Protein AF-A0A6M3JLT4-F1 (afdb_monomer)

Secondary structure (DSSP, 8-state):
---SSSS-TT-EEE-TTS-EEEEEEE-TTSEEEEEETTS-EEEEEGGG-EE--------

Sequence (59 aa):
MKSPYRFRIGQRIRTPNNTTGVIVTYEADGRVRVVLATGEVKRFLEGMIEPERTEHNED

Nearest PDB structures (foldseek):
  3qii-assembly1_A-2  TM=8.817E-01  e=1.390E-02  Homo sapiens
  8c3a-assembly2_BH  TM=7.268E-01  e=4.921E-02  Candida albicans
  8u4u-assembly4_H  TM=8.751E-01  e=1.454E-01  Homo sapiens
  1b07-assembly1_A  TM=7.971E-01  e=7.390E-01  Mus musculus
  2dvj-assembly1_A  TM=5.906E-01  e=5.150E-01  Homo sapiens

Organism: NCBI:txid1070528

Solvent-accessible surface area (backbone atoms only — not comparable to full-atom values): 3704 Å² total; per-residue (Å²): 134,80,75,94,56,96,71,54,74,70,38,53,27,30,40,84,84,75,44,52,29,30,30,72,45,80,45,97,86,56,32,29,36,27,40,31,82,88,69,50,78,46,78,42,53,58,92,59,46,41,75,52,77,75,82,76,78,83,127

Structure (mmCIF, N/CA/C/O backbone):
data_AF-A0A6M3JLT4-F1
#
_entry.id   AF-A0A6M3JLT4-F1
#
loop_
_atom_site.group_PDB
_atom_site.id
_atom_site.type_symbol
_atom_site.label_atom_id
_atom_site.label_alt_id
_atom_site.label_comp_id
_atom_site.label_asym_id
_atom_site.label_entity_id
_atom_site.label_seq_id
_atom_site.pdbx_PDB_ins_code
_atom_site.Cartn_x
_atom_site.Cartn_y
_atom_site.Cartn_z
_atom_site.occupancy
_atom_site.B_iso_or_equiv
_atom_site.auth_seq_id
_atom_site.auth_comp_id
_atom_site.auth_asym_id
_atom_site.auth_atom_id
_atom_site.pdbx_PDB_model_num
ATOM 1 N N . MET A 1 1 ? 6.303 -19.878 -10.013 1.00 49.41 1 MET A N 1
ATOM 2 C CA . MET A 1 1 ? 7.059 -18.613 -10.172 1.00 49.41 1 MET A CA 1
ATOM 3 C C . MET A 1 1 ? 7.030 -17.867 -8.846 1.00 49.41 1 MET A C 1
ATOM 5 O O . MET A 1 1 ? 5.957 -17.768 -8.266 1.00 49.41 1 MET A O 1
ATOM 9 N N . LYS A 1 2 ? 8.179 -17.417 -8.322 1.00 56.62 2 LYS A N 1
ATOM 10 C CA . LYS A 1 2 ? 8.216 -16.534 -7.141 1.00 56.62 2 LYS A CA 1
ATOM 11 C C . LYS A 1 2 ? 7.891 -15.103 -7.593 1.00 56.62 2 LYS A C 1
ATOM 13 O O . LYS A 1 2 ? 8.314 -14.718 -8.679 1.00 56.62 2 LYS A O 1
ATOM 18 N N . SER A 1 3 ? 7.128 -14.358 -6.792 1.00 59.75 3 SER A N 1
ATOM 19 C CA . SER A 1 3 ? 6.878 -12.931 -7.043 1.00 59.75 3 SER A CA 1
ATOM 20 C C . SER A 1 3 ? 8.217 -12.182 -7.071 1.00 59.75 3 SER A C 1
ATOM 22 O O . SER A 1 3 ? 9.029 -12.431 -6.178 1.00 59.75 3 SER A O 1
ATOM 24 N N . PRO A 1 4 ? 8.473 -11.297 -8.054 1.00 71.88 4 PRO A N 1
ATOM 25 C CA . PRO A 1 4 ? 9.663 -10.446 -8.043 1.00 71.88 4 PRO A CA 1
ATOM 26 C C . PRO A 1 4 ? 9.586 -9.359 -6.9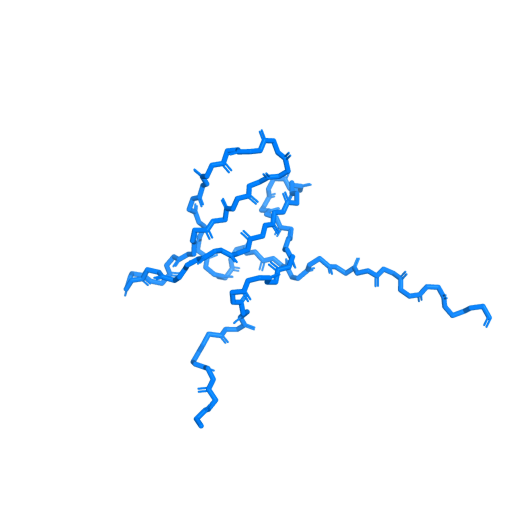58 1.00 71.88 4 PRO A C 1
ATOM 28 O O . PRO A 1 4 ? 10.600 -8.752 -6.632 1.0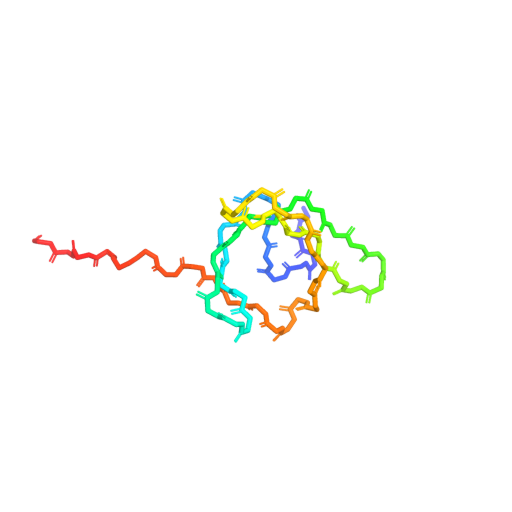0 71.88 4 PRO A O 1
ATOM 31 N N . TYR A 1 5 ? 8.395 -9.124 -6.404 1.00 75.19 5 TYR A N 1
ATOM 32 C CA . TYR A 1 5 ? 8.133 -8.105 -5.396 1.00 75.19 5 TYR A CA 1
ATOM 33 C C . TYR A 1 5 ? 8.381 -8.625 -3.980 1.00 75.19 5 TYR A C 1
ATOM 35 O O . TYR A 1 5 ? 8.095 -9.787 -3.667 1.00 75.19 5 TYR A O 1
ATOM 43 N N . ARG A 1 6 ? 8.884 -7.740 -3.115 1.00 82.31 6 ARG A N 1
ATOM 44 C CA . ARG A 1 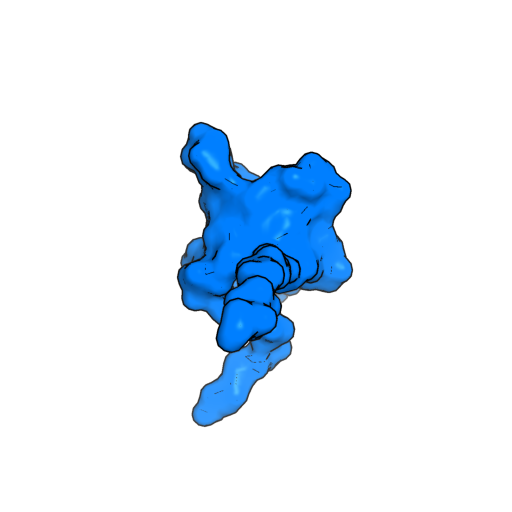6 ? 9.169 -8.020 -1.701 1.00 82.31 6 ARG A CA 1
ATOM 45 C C . ARG A 1 6 ? 7.888 -8.260 -0.904 1.00 82.31 6 ARG A C 1
ATOM 47 O O . ARG A 1 6 ? 7.904 -9.027 0.057 1.00 82.31 6 ARG A O 1
ATOM 54 N N . PHE A 1 7 ? 6.795 -7.623 -1.308 1.00 88.19 7 PHE A N 1
ATOM 55 C CA . PHE A 1 7 ? 5.486 -7.762 -0.674 1.00 88.19 7 PHE A CA 1
ATOM 56 C C . PHE A 1 7 ? 4.510 -8.580 -1.535 1.00 88.19 7 PHE A C 1
ATOM 58 O O . PHE A 1 7 ? 4.841 -9.036 -2.634 1.00 88.19 7 PHE A O 1
ATOM 65 N N . ARG A 1 8 ? 3.288 -8.781 -1.036 1.00 90.50 8 ARG A N 1
ATOM 66 C CA . ARG A 1 8 ? 2.178 -9.393 -1.783 1.00 90.50 8 ARG A CA 1
ATOM 67 C C . ARG A 1 8 ? 0.969 -8.461 -1.817 1.00 90.50 8 ARG A C 1
ATOM 69 O O . ARG A 1 8 ? 0.731 -7.714 -0.871 1.00 90.50 8 ARG A O 1
ATOM 76 N N . ILE A 1 9 ? 0.149 -8.565 -2.864 1.00 93.50 9 ILE A N 1
ATOM 77 C CA . ILE A 1 9 ? -1.203 -7.980 -2.848 1.00 93.50 9 ILE A CA 1
ATOM 78 C C . ILE A 1 9 ? -1.989 -8.600 -1.682 1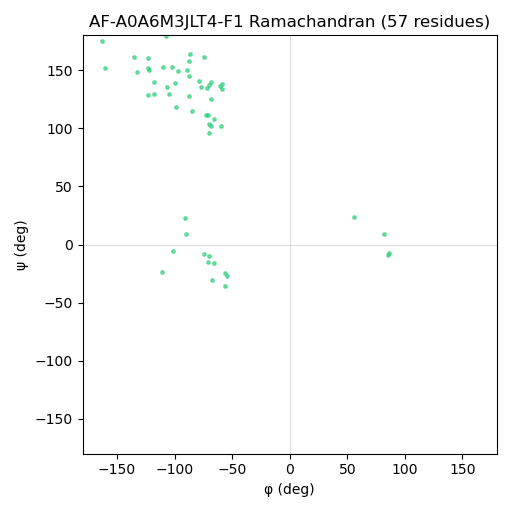.00 93.50 9 ILE A C 1
ATOM 80 O O . ILE A 1 9 ? -1.889 -9.800 -1.428 1.00 93.50 9 ILE A O 1
ATOM 84 N N . GLY A 1 10 ? -2.738 -7.772 -0.959 1.00 94.31 10 GLY A N 1
ATOM 85 C CA . GLY A 1 10 ? -3.457 -8.132 0.262 1.00 94.31 10 GLY A CA 1
ATOM 86 C C . GLY A 1 10 ? -2.607 -8.055 1.533 1.00 94.31 10 GLY A C 1
ATOM 87 O O . GLY A 1 10 ? -3.152 -8.151 2.630 1.00 94.31 10 GLY A O 1
ATOM 88 N N . GLN A 1 11 ? -1.291 -7.852 1.424 1.00 94.62 11 GLN A N 1
ATOM 89 C CA . GLN A 1 11 ? -0.431 -7.722 2.594 1.00 94.62 11 GLN A CA 1
ATOM 90 C C . GLN A 1 11 ? -0.663 -6.383 3.299 1.00 94.62 11 GLN A C 1
ATOM 92 O O . GLN A 1 11 ? -0.696 -5.327 2.657 1.00 94.62 11 GLN A O 1
ATOM 97 N N . ARG A 1 12 ? -0.779 -6.441 4.631 1.00 95.19 12 ARG A N 1
ATOM 98 C CA . ARG A 1 12 ? -0.778 -5.253 5.482 1.00 95.19 12 ARG A CA 1
ATOM 99 C C . ARG A 1 12 ? 0.635 -4.716 5.664 1.00 95.19 12 ARG A C 1
ATOM 101 O O . ARG A 1 12 ? 1.583 -5.473 5.899 1.00 95.19 12 ARG A O 1
ATOM 108 N N . ILE A 1 13 ? 0.763 -3.405 5.540 1.00 95.25 13 ILE A N 1
ATOM 109 C CA . ILE A 1 13 ? 2.026 -2.680 5.623 1.00 95.25 13 ILE A CA 1
ATOM 110 C C . ILE A 1 13 ? 1.878 -1.438 6.497 1.00 95.25 13 ILE A C 1
ATOM 112 O O . ILE A 1 13 ? 0.773 -0.938 6.717 1.00 95.25 13 ILE A O 1
ATOM 116 N N . ARG A 1 14 ? 3.015 -0.926 6.960 1.00 95.38 14 ARG A N 1
ATOM 117 C CA . ARG A 1 14 ? 3.168 0.393 7.563 1.00 95.38 14 ARG A CA 1
ATOM 118 C C . ARG A 1 14 ? 3.848 1.320 6.557 1.00 95.38 14 ARG A C 1
ATOM 120 O O . ARG A 1 14 ? 4.862 0.966 5.955 1.00 95.38 14 ARG A O 1
ATOM 127 N N . THR A 1 15 ? 3.263 2.491 6.346 1.00 93.44 15 THR A N 1
ATOM 128 C CA . THR A 1 15 ? 3.782 3.541 5.461 1.00 93.44 15 THR A CA 1
ATOM 129 C C . THR A 1 15 ? 4.775 4.449 6.205 1.00 93.44 15 THR A C 1
ATOM 131 O O . THR A 1 15 ? 4.757 4.474 7.437 1.00 93.44 15 THR A O 1
ATOM 134 N N . PRO A 1 16 ? 5.603 5.256 5.504 1.00 93.19 16 PRO A N 1
ATOM 135 C CA . PRO A 1 16 ? 6.598 6.141 6.135 1.00 93.19 16 PRO A CA 1
ATOM 136 C C . PRO A 1 16 ? 6.052 7.108 7.192 1.00 93.19 16 PRO A C 1
ATOM 138 O O . PRO A 1 16 ? 6.772 7.536 8.084 1.00 93.19 16 PRO A O 1
ATOM 141 N N . ASN A 1 17 ? 4.775 7.475 7.086 1.00 90.94 17 ASN A N 1
ATOM 142 C CA . ASN A 1 17 ? 4.079 8.339 8.038 1.00 90.94 17 ASN A CA 1
ATOM 143 C C . ASN A 1 17 ? 3.388 7.546 9.169 1.00 90.94 17 ASN A C 1
ATOM 145 O O . ASN A 1 17 ? 2.419 8.033 9.746 1.00 90.94 17 ASN A O 1
ATOM 149 N N . ASN A 1 18 ? 3.836 6.317 9.450 1.00 90.50 18 ASN A N 1
ATOM 150 C CA . ASN A 1 18 ? 3.292 5.408 10.466 1.00 90.50 18 ASN A CA 1
ATOM 151 C C . ASN A 1 18 ? 1.791 5.096 10.332 1.00 90.50 18 ASN A C 1
ATOM 153 O O . ASN A 1 18 ? 1.148 4.703 11.301 1.00 90.50 18 ASN A O 1
ATOM 157 N N . THR A 1 19 ? 1.224 5.234 9.133 1.00 93.06 19 THR A N 1
ATOM 158 C CA . THR A 1 19 ? -0.150 4.797 8.851 1.00 93.06 19 THR A CA 1
ATOM 159 C C . THR A 1 19 ? -0.140 3.343 8.385 1.00 93.06 19 THR A C 1
ATOM 161 O O . THR A 1 19 ? 0.829 2.877 7.785 1.00 93.06 19 THR A O 1
ATOM 164 N N . THR A 1 20 ? -1.207 2.601 8.659 1.00 94.56 20 THR A N 1
ATOM 165 C CA . THR A 1 20 ? -1.362 1.226 8.177 1.00 94.56 20 THR A CA 1
ATOM 166 C C . THR A 1 20 ? -2.217 1.189 6.915 1.00 94.56 20 THR A C 1
ATOM 168 O O . THR A 1 20 ? -3.097 2.030 6.691 1.00 94.56 20 THR A O 1
ATOM 171 N N . GLY A 1 21 ? -1.939 0.217 6.053 1.00 95.88 21 GLY A N 1
ATOM 172 C CA . GLY A 1 21 ? -2.683 0.033 4.817 1.00 95.88 21 GLY A CA 1
ATOM 173 C C . GLY A 1 21 ? -2.473 -1.338 4.196 1.00 95.88 21 GLY A C 1
ATOM 174 O O . GLY A 1 21 ? -1.672 -2.141 4.671 1.00 95.88 21 GLY A O 1
ATOM 175 N N . VAL A 1 22 ? -3.211 -1.601 3.123 1.00 97.00 22 VAL A N 1
ATOM 176 C CA . VAL A 1 22 ? -3.189 -2.867 2.385 1.00 97.00 22 VAL A CA 1
ATOM 177 C C . VAL A 1 22 ? -2.728 -2.617 0.959 1.00 97.00 22 VAL A C 1
ATOM 179 O O . VAL A 1 22 ? -3.277 -1.756 0.270 1.00 97.00 22 VAL A O 1
ATOM 182 N N . ILE A 1 23 ? -1.744 -3.387 0.494 1.00 96.19 23 ILE A N 1
ATOM 183 C CA . ILE A 1 23 ? -1.316 -3.349 -0.909 1.00 96.19 23 ILE A CA 1
ATOM 184 C C . ILE A 1 23 ? -2.425 -3.928 -1.784 1.00 96.19 23 ILE A C 1
ATOM 186 O O . ILE A 1 23 ? -2.837 -5.068 -1.590 1.00 96.19 23 ILE A O 1
ATOM 190 N N . 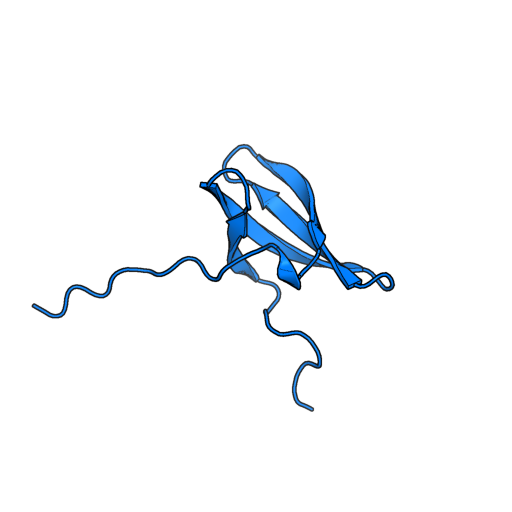VAL A 1 24 ? -2.872 -3.177 -2.788 1.00 96.94 24 VAL A N 1
ATOM 191 C CA . VAL A 1 24 ? -3.901 -3.636 -3.735 1.00 96.94 24 VAL A CA 1
ATOM 192 C C . VAL A 1 24 ? -3.361 -3.870 -5.142 1.00 96.94 24 VAL A C 1
ATOM 194 O O . VAL A 1 24 ? -3.951 -4.635 -5.900 1.00 96.94 24 VAL A O 1
ATOM 197 N N . THR A 1 25 ? -2.248 -3.236 -5.527 1.00 95.31 25 THR A N 1
ATOM 198 C CA . THR A 1 25 ? -1.684 -3.360 -6.886 1.00 95.31 25 THR A CA 1
ATOM 199 C C . THR A 1 25 ? -0.210 -2.945 -6.932 1.00 95.31 25 THR A C 1
ATOM 201 O O . THR A 1 25 ? 0.207 -2.076 -6.165 1.00 95.31 25 THR A O 1
ATOM 204 N N . TYR A 1 26 ? 0.544 -3.523 -7.872 1.00 92.88 26 TYR A N 1
ATOM 205 C CA . TYR A 1 26 ? 1.883 -3.083 -8.281 1.00 92.88 26 TYR A CA 1
ATOM 206 C C . TYR A 1 26 ? 1.812 -2.261 -9.567 1.00 92.88 26 TYR A C 1
ATOM 208 O O . TYR A 1 26 ? 1.084 -2.618 -10.492 1.00 92.88 26 TYR A O 1
ATOM 216 N N . GLU A 1 27 ? 2.582 -1.184 -9.638 1.00 92.88 27 GLU A N 1
ATOM 217 C CA . GLU A 1 27 ? 2.747 -0.369 -10.838 1.00 92.88 27 GLU A CA 1
ATOM 218 C C . GLU A 1 27 ? 4.097 -0.695 -11.510 1.00 92.88 27 GLU A C 1
ATOM 220 O O . GLU A 1 27 ? 5.052 -1.144 -10.869 1.00 92.88 27 GLU A O 1
ATOM 225 N N . ALA A 1 28 ? 4.178 -0.503 -12.831 1.00 89.19 28 ALA A N 1
ATOM 226 C CA . ALA A 1 28 ? 5.367 -0.847 -13.623 1.00 89.19 28 ALA A CA 1
ATOM 227 C C . ALA A 1 28 ? 6.607 0.000 -13.272 1.00 89.19 28 ALA A C 1
ATOM 229 O O . ALA A 1 28 ? 7.726 -0.365 -13.617 1.00 89.19 28 ALA A O 1
ATOM 230 N N . ASP A 1 29 ? 6.409 1.118 -12.576 1.00 89.50 29 ASP A N 1
ATOM 231 C CA . ASP A 1 29 ? 7.444 2.052 -12.133 1.00 89.50 29 ASP A CA 1
ATOM 232 C C . ASP A 1 29 ? 8.023 1.715 -10.743 1.00 89.50 29 ASP A C 1
ATOM 234 O O . ASP A 1 29 ? 8.762 2.515 -10.167 1.00 89.50 29 ASP A O 1
ATOM 238 N N . GLY A 1 30 ? 7.683 0.546 -10.186 1.00 87.75 30 GLY A N 1
ATOM 239 C CA . GLY A 1 30 ? 8.159 0.095 -8.875 1.00 87.75 30 GLY A CA 1
ATOM 240 C C . GLY A 1 30 ? 7.384 0.674 -7.688 1.00 87.75 30 GLY A C 1
ATOM 241 O O . GLY A 1 30 ? 7.790 0.495 -6.534 1.00 87.75 30 GLY A O 1
ATOM 242 N N . ARG A 1 31 ? 6.266 1.366 -7.938 1.00 94.00 31 ARG A N 1
ATOM 243 C CA . ARG A 1 31 ? 5.337 1.791 -6.889 1.00 94.00 31 ARG A CA 1
ATOM 244 C C . ARG A 1 31 ? 4.301 0.715 -6.584 1.00 94.00 31 ARG A C 1
ATOM 246 O O . ARG A 1 31 ? 3.987 -0.156 -7.393 1.00 94.00 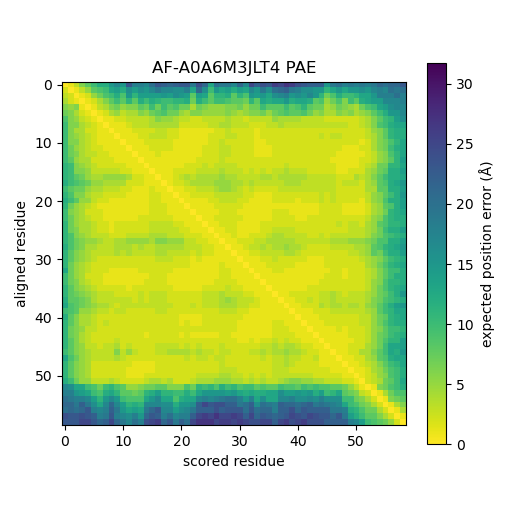31 ARG A O 1
ATOM 253 N N . VAL A 1 32 ? 3.733 0.812 -5.391 1.00 95.25 32 VAL A N 1
ATOM 254 C CA . VAL A 1 32 ? 2.572 0.043 -4.950 1.00 95.25 32 VAL A CA 1
ATOM 255 C C . VAL A 1 32 ? 1.415 0.979 -4.644 1.00 95.25 32 VAL A C 1
ATOM 257 O O . VAL A 1 32 ? 1.599 2.046 -4.050 1.00 95.25 32 VAL A O 1
ATOM 260 N N . ARG A 1 33 ? 0.204 0.574 -5.025 1.00 96.88 33 ARG A N 1
ATOM 261 C CA . ARG A 1 33 ? -1.028 1.229 -4.578 1.00 96.88 33 ARG A CA 1
ATOM 262 C C . ARG A 1 33 ? -1.461 0.590 -3.271 1.00 96.88 33 ARG A C 1
ATOM 264 O O . ARG A 1 33 ? -1.583 -0.632 -3.183 1.00 96.88 33 ARG A O 1
ATOM 271 N N . VAL A 1 34 ? -1.696 1.431 -2.276 1.00 97.00 34 VAL A N 1
ATOM 272 C CA . VAL A 1 34 ? -2.075 1.036 -0.923 1.00 97.00 34 VAL A CA 1
ATOM 273 C C . VAL A 1 34 ? -3.391 1.716 -0.576 1.00 97.00 34 VAL A C 1
ATOM 275 O O . VAL A 1 34 ? -3.511 2.934 -0.716 1.00 97.00 34 VAL A O 1
ATOM 278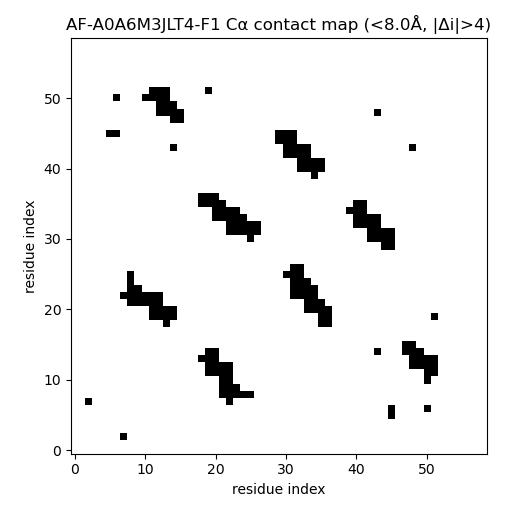 N N . VAL A 1 35 ? -4.360 0.931 -0.114 1.00 97.81 35 VAL A N 1
ATOM 279 C CA . VAL A 1 35 ? -5.562 1.449 0.548 1.00 97.81 35 VAL A CA 1
ATOM 280 C C . VAL A 1 35 ? -5.211 1.646 2.017 1.00 97.81 35 VAL A C 1
ATOM 282 O O . VAL A 1 35 ? -4.882 0.682 2.708 1.00 97.81 35 VAL A O 1
ATOM 285 N N . LEU A 1 36 ? -5.222 2.890 2.483 1.00 96.06 36 LEU A N 1
ATOM 286 C CA . LEU A 1 36 ? -4.987 3.226 3.885 1.00 96.06 36 LEU A CA 1
ATOM 287 C C . LEU A 1 36 ? -6.209 2.873 4.738 1.00 96.06 36 LEU A C 1
ATOM 289 O O . LEU A 1 36 ? -7.325 2.787 4.228 1.00 96.06 36 LEU A O 1
ATOM 293 N N . ALA A 1 37 ? -6.019 2.752 6.054 1.00 90.56 37 ALA A N 1
ATOM 294 C CA . ALA A 1 37 ? -7.117 2.544 7.005 1.00 90.56 37 ALA A CA 1
ATOM 295 C C . ALA A 1 37 ? -8.215 3.629 6.930 1.00 90.56 37 ALA A C 1
ATOM 297 O O . ALA A 1 37 ? -9.368 3.368 7.256 1.00 90.56 37 ALA A O 1
ATOM 298 N N . THR A 1 38 ? -7.872 4.831 6.455 1.00 91.62 38 THR A N 1
ATOM 299 C CA . THR A 1 38 ? -8.810 5.940 6.212 1.00 91.62 38 THR A CA 1
ATOM 300 C C . THR A 1 38 ? -9.687 5.752 4.967 1.00 91.62 38 THR A C 1
ATOM 302 O O . THR A 1 38 ? -10.582 6.556 4.729 1.00 91.62 38 THR A O 1
ATOM 305 N N . GLY A 1 39 ? 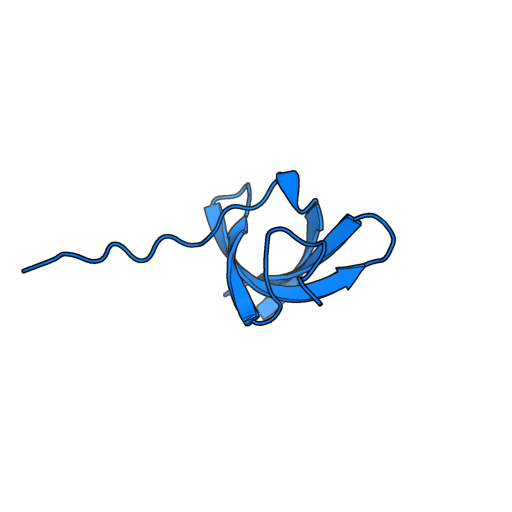-9.423 4.733 4.142 1.00 93.50 39 GLY A N 1
ATOM 306 C CA . GLY A 1 39 ? -10.055 4.523 2.836 1.00 93.50 39 GLY A CA 1
ATOM 307 C C . GLY A 1 39 ? -9.372 5.265 1.680 1.00 93.50 39 GLY A C 1
ATOM 308 O O . GLY A 1 39 ? -9.706 5.031 0.520 1.00 93.50 39 GLY A O 1
ATOM 309 N N . GLU A 1 40 ? -8.389 6.127 1.959 1.00 96.50 40 GLU A N 1
ATOM 310 C CA . GLU A 1 40 ? -7.611 6.801 0.918 1.00 96.50 40 GLU A CA 1
ATOM 311 C C . GLU A 1 40 ? -6.724 5.814 0.146 1.00 96.50 40 GLU A C 1
ATOM 313 O O . GLU A 1 40 ? -6.062 4.959 0.735 1.00 96.50 40 GLU A O 1
ATOM 318 N N . VAL A 1 41 ? -6.624 5.990 -1.174 1.00 96.69 41 VAL A N 1
ATOM 319 C CA . VAL A 1 41 ? -5.669 5.247 -2.007 1.00 96.69 41 VAL A CA 1
ATOM 320 C C . VAL A 1 41 ? -4.438 6.108 -2.256 1.00 96.69 41 VAL A C 1
ATOM 322 O O . VAL A 1 41 ? -4.529 7.155 -2.898 1.00 96.69 41 VAL A O 1
ATOM 325 N N . LYS A 1 42 ? -3.269 5.652 -1.800 1.00 96.50 42 LYS A N 1
ATOM 326 C CA . LYS A 1 42 ? -1.983 6.329 -2.031 1.00 96.50 42 LYS A CA 1
ATOM 327 C C . LYS A 1 42 ? -0.980 5.413 -2.721 1.00 96.50 42 LYS A C 1
ATOM 329 O O . LYS A 1 42 ? -1.135 4.193 -2.745 1.00 96.50 42 LYS A O 1
ATOM 334 N N . ARG A 1 43 ? 0.036 6.030 -3.324 1.00 96.38 43 ARG A N 1
ATOM 335 C CA . ARG A 1 43 ? 1.150 5.341 -3.980 1.00 96.38 43 ARG A CA 1
ATOM 336 C C . ARG A 1 43 ? 2.397 5.463 -3.127 1.00 96.38 43 ARG A C 1
ATOM 338 O O . ARG A 1 43 ? 2.716 6.560 -2.674 1.00 96.38 43 ARG A O 1
ATOM 345 N N . PHE A 1 44 ? 3.119 4.364 -2.973 1.00 95.31 44 PHE A N 1
ATOM 346 C CA . PHE A 1 44 ? 4.389 4.331 -2.256 1.00 95.31 44 PHE A CA 1
ATOM 347 C C . PHE A 1 44 ? 5.432 3.584 -3.074 1.00 95.31 44 PHE A C 1
ATOM 349 O O . PHE A 1 44 ? 5.094 2.660 -3.806 1.00 95.31 44 PHE A O 1
ATOM 356 N N . LEU A 1 45 ? 6.700 3.967 -2.946 1.00 94.38 45 LEU A N 1
ATOM 357 C CA . LEU A 1 45 ? 7.794 3.120 -3.415 1.00 94.38 45 LEU A CA 1
ATOM 358 C C . LEU A 1 45 ? 7.886 1.896 -2.504 1.00 94.38 45 LEU A C 1
ATOM 360 O O . LEU A 1 45 ? 7.819 2.040 -1.283 1.00 94.38 45 LEU A O 1
ATOM 364 N N . GLU A 1 46 ? 8.075 0.712 -3.084 1.00 89.44 46 GLU A N 1
ATOM 365 C CA . GLU A 1 46 ? 8.132 -0.540 -2.318 1.00 89.44 46 GLU A CA 1
ATOM 366 C C . GLU A 1 46 ? 9.216 -0.512 -1.223 1.00 89.44 46 GLU A C 1
ATOM 368 O O . GLU A 1 46 ? 9.006 -1.005 -0.119 1.00 89.44 46 GLU A O 1
ATOM 373 N N . GLY A 1 47 ? 10.356 0.133 -1.490 1.00 90.69 47 GLY A N 1
ATOM 374 C CA . GLY A 1 47 ? 11.453 0.268 -0.526 1.00 90.69 47 GLY A CA 1
ATOM 375 C C . GLY A 1 47 ? 11.170 1.186 0.670 1.00 90.69 47 GLY A C 1
ATOM 376 O O . GLY A 1 47 ? 11.968 1.208 1.600 1.00 90.69 47 GLY A O 1
ATOM 377 N N . MET A 1 48 ? 10.064 1.935 0.654 1.00 92.81 48 MET A N 1
ATOM 378 C CA . MET A 1 48 ? 9.704 2.902 1.701 1.00 92.81 48 MET A CA 1
ATOM 379 C C . MET A 1 48 ? 8.635 2.368 2.661 1.00 92.81 48 MET A C 1
ATOM 381 O O . MET A 1 48 ? 8.281 3.048 3.619 1.00 92.81 48 MET A O 1
ATOM 385 N N . ILE A 1 49 ? 8.077 1.189 2.396 1.00 94.19 49 ILE A N 1
ATOM 386 C CA . ILE A 1 49 ? 7.047 0.575 3.236 1.00 94.19 4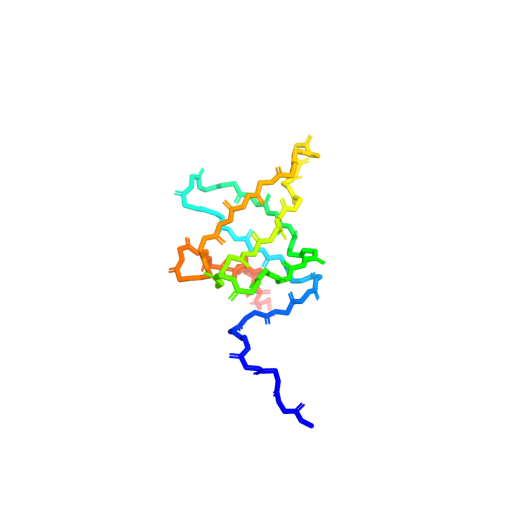9 ILE A CA 1
ATOM 387 C C . ILE A 1 49 ? 7.609 -0.641 3.963 1.00 94.19 49 ILE A C 1
ATOM 389 O O . ILE A 1 49 ? 8.531 -1.308 3.492 1.00 94.19 49 ILE A O 1
ATOM 393 N N . GLU A 1 50 ? 7.025 -0.945 5.113 1.00 94.62 50 GLU A N 1
ATOM 394 C CA . GLU A 1 50 ? 7.432 -2.067 5.953 1.00 94.62 50 GLU A CA 1
ATOM 395 C C . GLU A 1 50 ? 6.257 -3.017 6.175 1.00 94.62 50 GLU A C 1
ATOM 397 O O . GLU A 1 50 ? 5.110 -2.571 6.179 1.00 94.62 50 GLU A O 1
ATOM 402 N N . PRO A 1 51 ? 6.485 -4.328 6.364 1.00 93.06 51 PRO A N 1
ATOM 403 C CA . PRO A 1 51 ? 5.400 -5.225 6.734 1.00 93.06 51 PRO A CA 1
ATOM 404 C C . PRO A 1 51 ? 4.817 -4.775 8.074 1.00 93.06 51 PRO A C 1
ATOM 406 O O . PRO A 1 51 ? 5.563 -4.451 9.001 1.00 93.06 51 PRO A O 1
ATOM 409 N N . GLU A 1 52 ? 3.491 -4.769 8.190 1.00 90.62 52 GLU A N 1
ATOM 410 C CA . GLU A 1 52 ? 2.866 -4.578 9.493 1.00 90.62 52 GLU A CA 1
ATOM 411 C C . GLU A 1 52 ? 3.220 -5.798 10.349 1.00 90.62 52 GLU A C 1
ATOM 413 O O . GLU A 1 52 ? 2.762 -6.911 10.088 1.00 90.62 52 GLU A O 1
ATOM 418 N N . ARG A 1 53 ? 4.101 -5.608 11.335 1.00 82.75 53 ARG A N 1
ATOM 419 C CA . ARG A 1 53 ? 4.397 -6.655 12.309 1.00 82.75 53 ARG A CA 1
ATOM 420 C C . ARG A 1 53 ? 3.174 -6.796 13.202 1.00 82.75 53 ARG A C 1
ATOM 422 O O . ARG A 1 53 ? 2.867 -5.890 13.969 1.00 82.75 53 ARG A O 1
ATOM 429 N N . THR A 1 54 ? 2.480 -7.919 13.087 1.00 64.19 54 THR A N 1
ATOM 430 C CA . THR A 1 54 ? 1.610 -8.383 14.163 1.00 64.19 54 THR A CA 1
ATOM 431 C C . THR A 1 54 ? 2.560 -8.887 15.239 1.00 64.19 54 THR A C 1
ATOM 433 O O . THR A 1 54 ? 3.297 -9.841 14.991 1.00 64.19 54 THR A O 1
ATOM 436 N N . GLU A 1 55 ? 2.645 -8.200 16.377 1.00 61.22 55 GLU A N 1
ATOM 437 C CA . GLU A 1 55 ? 3.313 -8.772 17.544 1.00 61.22 55 GLU A CA 1
ATOM 438 C C . GLU A 1 55 ? 2.553 -10.054 17.889 1.00 61.22 55 GLU A C 1
ATOM 440 O O . GLU A 1 55 ? 1.431 -10.018 18.390 1.00 61.22 55 GLU A O 1
ATOM 445 N N . HIS A 1 56 ? 3.120 -11.200 17.514 1.00 51.03 56 HIS A N 1
ATOM 446 C CA . HIS A 1 56 ? 2.751 -12.459 18.129 1.00 51.03 56 HIS A CA 1
ATOM 447 C C . HIS A 1 56 ? 3.306 -12.383 19.548 1.00 51.03 56 HIS A C 1
ATOM 449 O O . HIS A 1 56 ? 4.493 -12.616 19.761 1.00 51.03 56 HIS A O 1
ATOM 455 N N . ASN A 1 57 ? 2.461 -11.989 20.497 1.00 49.59 57 ASN A N 1
ATOM 456 C CA . ASN A 1 57 ? 2.698 -12.337 21.887 1.00 49.59 57 ASN A CA 1
ATOM 457 C C . ASN A 1 57 ? 2.501 -13.853 21.963 1.00 49.59 57 ASN A C 1
ATOM 459 O O . ASN A 1 57 ? 1.381 -14.346 21.849 1.00 49.59 57 ASN A O 1
ATOM 463 N N . GLU A 1 58 ? 3.608 -14.588 22.004 1.00 54.38 58 GLU A N 1
ATOM 464 C CA . GLU A 1 58 ? 3.603 -15.973 22.459 1.00 54.38 58 GLU A CA 1
ATOM 465 C C . GLU A 1 58 ? 3.336 -15.931 23.973 1.00 54.38 58 GLU A C 1
ATOM 467 O O . GLU A 1 58 ? 4.207 -15.510 24.735 1.00 54.38 58 GLU A O 1
ATOM 472 N N . ASP A 1 59 ? 2.103 -16.263 24.369 1.00 53.25 59 ASP A N 1
ATOM 473 C CA . ASP A 1 59 ? 1.729 -16.630 25.745 1.00 53.25 59 ASP A CA 1
ATOM 474 C C . ASP A 1 59 ? 2.229 -18.045 26.092 1.00 53.25 59 ASP A C 1
ATOM 476 O O . ASP A 1 59 ? 2.168 -18.934 25.204 1.00 53.25 59 ASP A O 1
#

Radius of gyration: 11.99 Å; Cα contacts (8 Å, |Δi|>4): 97; chains: 1; bounding box: 22×27×39 Å

pLDDT: mean 86.81, std 14.23, range [49.41, 97.81]

Foldseek 3Di:
DDDPAPDDAQFWKAALVRWIWGFHDADPVQWTWTQTPVRDTDIDRSVRIGGDDPPPPPD

Mean predicted aligned error: 5.49 Å